Protein AF-A0A2N1UN14-F1 (afdb_monomer)

Organism: NCBI:txid2013812

InterPro domains:
  IPR007267 GtrA/DPMS, transmembrane domain [PF04138] (7-131)
  IPR051401 Bacterial Cell Wall Glycosylation GtrA [PTHR38459] (2-133)

Mean predicted aligned error: 9.34 Å

Sequence (133 aa):
MIKQFLKFSIVGIINTGLDLVFFNFLILATGIYKGGWLGVLNFIAFSLATVNSYFLNKFWVFKKKELSSFSNFFLISLISCVINTSIVYSVATFVSPFFGVSQLLWINIAKLLAIFISLFCNFFGYKFWVFKK

Radius of gyration: 16.18 Å; Cα contacts (8 Å, |Δi|>4): 88; chains: 1; bounding box: 44×23×44 Å

Structure (mmCIF, N/CA/C/O backbone):
data_AF-A0A2N1UN14-F1
#
_entry.id   AF-A0A2N1UN14-F1
#
loop_
_atom_site.group_PDB
_atom_site.id
_atom_site.type_symbol
_atom_site.label_atom_id
_atom_site.label_alt_id
_atom_site.label_comp_id
_atom_site.label_asym_id
_atom_site.label_entity_id
_atom_site.label_seq_id
_atom_site.pdbx_PDB_ins_code
_atom_site.Cartn_x
_atom_site.Cartn_y
_atom_site.Cartn_z
_atom_site.occupancy
_atom_site.B_iso_or_equiv
_atom_site.auth_seq_id
_atom_site.auth_comp_id
_atom_site.auth_asym_id
_atom_site.auth_atom_id
_atom_site.pdbx_PDB_model_num
ATOM 1 N N . MET A 1 1 ? -15.523 5.939 22.368 1.00 55.00 1 MET A N 1
ATOM 2 C CA . MET A 1 1 ? -15.656 6.343 20.951 1.00 55.00 1 MET A CA 1
ATOM 3 C C . MET A 1 1 ? -14.381 6.974 20.392 1.00 55.00 1 MET A C 1
ATOM 5 O O . MET A 1 1 ? -13.699 6.279 19.654 1.00 55.00 1 MET A O 1
ATOM 9 N N . ILE A 1 2 ? -13.963 8.187 20.786 1.00 59.41 2 ILE A N 1
ATOM 10 C CA . ILE A 1 2 ? -12.790 8.871 20.176 1.00 59.41 2 ILE A CA 1
ATOM 11 C C . ILE A 1 2 ? -11.473 8.078 20.327 1.00 59.41 2 ILE A C 1
ATOM 13 O O . ILE A 1 2 ? -10.753 7.885 19.354 1.00 59.41 2 ILE A O 1
ATOM 17 N N . LYS A 1 3 ? -11.186 7.518 21.514 1.00 64.75 3 LYS A N 1
ATOM 18 C CA . LYS A 1 3 ? -9.975 6.694 21.738 1.00 64.75 3 LYS A CA 1
ATOM 19 C C . LYS A 1 3 ? -9.940 5.404 20.902 1.00 64.75 3 LYS A C 1
ATOM 21 O O . LYS A 1 3 ? -8.862 4.940 20.553 1.00 64.75 3 LYS A O 1
ATOM 26 N N . GLN A 1 4 ? -11.098 4.814 20.599 1.00 57.25 4 GLN A N 1
ATOM 27 C CA . GLN A 1 4 ? -11.186 3.620 19.749 1.00 57.25 4 GLN A CA 1
ATOM 28 C C . GLN A 1 4 ? -11.048 3.991 18.277 1.00 57.25 4 GLN A C 1
ATOM 30 O O . GLN A 1 4 ? -10.333 3.299 17.568 1.00 57.25 4 GLN A O 1
ATOM 35 N N . PHE A 1 5 ? -11.649 5.106 17.855 1.00 58.84 5 PHE A N 1
ATOM 36 C CA . PHE A 1 5 ? -11.486 5.644 16.507 1.00 58.84 5 PHE A CA 1
ATOM 37 C C . PHE A 1 5 ? -10.022 5.991 16.204 1.00 58.84 5 PHE A C 1
ATOM 39 O O . PHE A 1 5 ? -9.509 5.570 15.178 1.00 58.84 5 PHE A O 1
ATOM 46 N N . LEU A 1 6 ? -9.305 6.652 17.124 1.00 66.56 6 LEU A N 1
ATOM 47 C CA . LEU A 1 6 ? -7.872 6.921 16.944 1.00 66.56 6 LEU A CA 1
ATOM 48 C C . LEU A 1 6 ? -7.043 5.639 16.833 1.00 66.56 6 LEU A C 1
ATOM 50 O O . LEU A 1 6 ? -6.233 5.515 15.920 1.00 66.56 6 LEU A O 1
ATOM 54 N N . LYS A 1 7 ? -7.246 4.674 17.740 1.00 63.56 7 LYS A N 1
ATOM 55 C CA . LYS A 1 7 ? -6.551 3.379 17.666 1.00 63.56 7 LYS A CA 1
ATOM 56 C C . LYS A 1 7 ? -6.843 2.672 16.349 1.00 63.56 7 LYS A C 1
ATOM 58 O O . LYS A 1 7 ? -5.934 2.147 15.726 1.00 63.56 7 LYS A O 1
ATOM 63 N N . PHE A 1 8 ? -8.095 2.703 15.923 1.00 60.41 8 PHE A N 1
ATOM 64 C CA . PHE A 1 8 ? -8.545 2.123 14.676 1.00 60.41 8 PHE A CA 1
ATOM 65 C C . PHE A 1 8 ? -7.870 2.780 13.451 1.00 60.41 8 PHE A C 1
ATOM 67 O O . PHE A 1 8 ? -7.298 2.075 12.620 1.00 60.41 8 PHE A O 1
ATOM 74 N N . SER A 1 9 ? -7.813 4.115 13.391 1.00 64.88 9 SER A N 1
ATOM 75 C CA . SER A 1 9 ? -7.080 4.848 12.348 1.00 64.88 9 SER A CA 1
ATOM 76 C C . SER A 1 9 ? -5.586 4.516 12.344 1.00 64.88 9 SER A C 1
ATOM 78 O O . SER A 1 9 ? -5.006 4.326 11.279 1.00 64.88 9 SER A O 1
ATOM 80 N N . ILE A 1 10 ? -4.967 4.375 13.523 1.00 70.06 10 ILE A N 1
ATOM 81 C CA . ILE A 1 10 ? -3.561 3.963 13.651 1.00 70.06 10 ILE A CA 1
ATOM 82 C C . ILE A 1 10 ? -3.355 2.564 13.064 1.00 70.06 10 ILE A C 1
ATOM 84 O O . ILE A 1 10 ? -2.408 2.358 12.309 1.00 70.06 10 ILE A O 1
ATOM 88 N N . VAL A 1 11 ? -4.248 1.609 13.343 1.00 67.25 11 VAL A N 1
ATOM 89 C CA . VAL A 1 11 ? -4.139 0.270 12.747 1.00 67.25 11 VAL A CA 1
ATOM 90 C C . VAL A 1 11 ? -4.353 0.303 11.234 1.00 67.25 11 VAL A C 1
ATOM 92 O O . VAL A 1 11 ? -3.653 -0.408 10.521 1.00 67.25 11 VAL A O 1
ATOM 95 N N . GLY A 1 12 ? -5.238 1.161 10.722 1.00 68.38 12 GLY A N 1
ATOM 96 C CA . GLY A 1 12 ? -5.392 1.378 9.279 1.00 68.38 12 GLY A CA 1
ATOM 97 C C . GLY A 1 12 ? -4.114 1.901 8.610 1.00 68.38 12 GLY A C 1
ATOM 98 O O . GLY A 1 12 ? -3.715 1.398 7.557 1.00 68.38 12 GLY A O 1
ATOM 99 N N . ILE A 1 13 ? -3.427 2.853 9.249 1.00 74.38 13 ILE A N 1
ATOM 100 C CA . ILE A 1 13 ? -2.137 3.378 8.773 1.00 74.38 13 ILE A CA 1
ATOM 101 C C . ILE A 1 13 ? -1.068 2.279 8.802 1.00 74.38 13 ILE A C 1
ATOM 103 O O . ILE A 1 13 ? -0.374 2.081 7.807 1.00 74.38 13 ILE A O 1
ATOM 107 N N . ILE A 1 14 ? -0.976 1.516 9.897 1.00 76.75 14 ILE A N 1
ATOM 108 C CA . ILE A 1 14 ? -0.034 0.391 10.021 1.00 76.75 14 ILE A CA 1
ATOM 109 C C . ILE A 1 14 ? -0.314 -0.673 8.954 1.00 76.75 14 ILE A C 1
ATOM 111 O O . ILE A 1 14 ? 0.616 -1.158 8.318 1.00 76.75 14 ILE A O 1
ATOM 115 N N . ASN A 1 15 ? -1.583 -1.013 8.721 1.00 80.81 15 ASN A N 1
ATOM 116 C CA . ASN A 1 15 ? -1.987 -1.976 7.700 1.00 80.81 15 ASN A CA 1
ATOM 117 C C . ASN A 1 15 ? -1.570 -1.521 6.299 1.00 80.81 15 ASN A C 1
ATOM 119 O O . ASN A 1 15 ? -1.014 -2.303 5.538 1.00 80.81 15 ASN A O 1
ATOM 123 N N . THR A 1 16 ? -1.792 -0.245 5.982 1.00 77.50 16 THR A N 1
ATOM 124 C CA . THR A 1 16 ? -1.399 0.339 4.692 1.00 77.50 16 THR A CA 1
ATOM 125 C C . THR A 1 16 ? 0.122 0.348 4.532 1.00 77.50 16 THR A C 1
ATOM 127 O O . THR A 1 16 ? 0.637 -0.008 3.476 1.00 77.50 16 THR A O 1
ATOM 130 N N . GLY A 1 17 ? 0.855 0.697 5.593 1.00 81.56 17 GLY A N 1
ATOM 131 C CA . GLY A 1 17 ? 2.316 0.638 5.602 1.00 81.56 17 GLY A CA 1
ATOM 132 C C . GLY A 1 17 ? 2.840 -0.781 5.376 1.00 81.56 17 GLY A C 1
ATOM 133 O O . GLY A 1 17 ? 3.713 -0.985 4.539 1.00 81.56 17 GLY A O 1
ATOM 134 N N . LEU A 1 18 ? 2.270 -1.774 6.063 1.00 83.88 18 LEU A N 1
ATOM 135 C CA . LEU A 1 18 ? 2.642 -3.179 5.889 1.00 83.88 18 LEU A CA 1
ATOM 136 C C . LEU A 1 18 ? 2.307 -3.707 4.497 1.00 83.88 18 LEU A C 1
ATOM 138 O O . LEU A 1 18 ? 3.113 -4.434 3.930 1.00 83.88 18 LEU A O 1
ATOM 142 N N . ASP A 1 19 ? 1.169 -3.321 3.925 1.00 83.88 19 ASP A N 1
ATOM 143 C CA . ASP A 1 19 ? 0.822 -3.679 2.549 1.00 83.88 19 ASP A CA 1
ATOM 144 C C . ASP A 1 19 ? 1.838 -3.109 1.544 1.00 83.88 19 ASP A C 1
ATOM 146 O O . ASP A 1 19 ? 2.287 -3.812 0.638 1.00 83.88 19 ASP A O 1
ATOM 150 N N . LEU A 1 20 ? 2.277 -1.859 1.724 1.00 83.88 20 LEU A N 1
ATOM 151 C CA . LEU A 1 20 ? 3.341 -1.277 0.900 1.00 83.88 20 LEU A CA 1
ATOM 152 C C . LEU A 1 20 ? 4.671 -2.016 1.074 1.00 83.88 20 LEU A C 1
ATOM 154 O O . LEU A 1 20 ? 5.350 -2.268 0.078 1.00 83.88 20 LEU A O 1
ATOM 158 N N . VAL A 1 21 ? 5.027 -2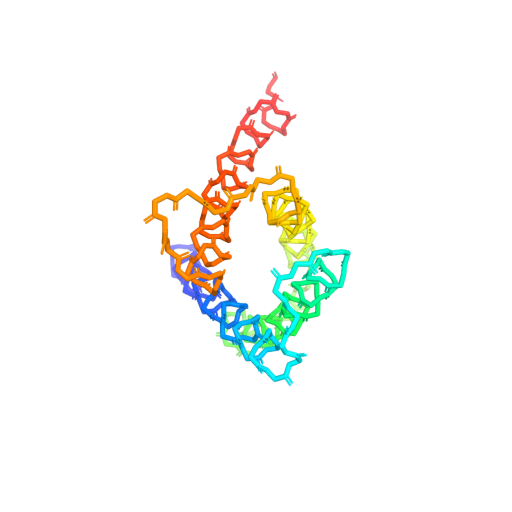.385 2.307 1.00 88.12 21 VAL A N 1
ATOM 159 C CA . VAL A 1 21 ? 6.258 -3.132 2.607 1.00 88.12 21 VAL A CA 1
ATOM 160 C C . VAL A 1 21 ? 6.217 -4.523 1.982 1.00 88.12 21 VAL A C 1
ATOM 162 O O . VAL A 1 21 ? 7.133 -4.873 1.243 1.00 88.12 21 VAL A O 1
ATOM 165 N N . PHE A 1 22 ? 5.155 -5.299 2.212 1.00 88.56 22 PHE A N 1
ATOM 166 C CA . PHE A 1 22 ? 5.021 -6.641 1.644 1.00 88.56 22 PHE A CA 1
ATOM 167 C C . PHE A 1 22 ? 4.969 -6.609 0.124 1.00 88.56 22 PHE A C 1
ATOM 169 O O . PHE A 1 22 ? 5.597 -7.442 -0.522 1.00 88.56 22 PHE A O 1
ATOM 176 N N . PHE A 1 23 ? 4.276 -5.632 -0.459 1.00 84.44 23 PHE A N 1
ATOM 177 C CA . PHE A 1 23 ? 4.206 -5.504 -1.905 1.00 84.44 23 PHE A CA 1
ATOM 178 C C . PHE A 1 23 ? 5.563 -5.159 -2.513 1.00 84.44 23 PHE A C 1
ATOM 180 O O . PHE A 1 23 ? 5.984 -5.838 -3.444 1.00 84.44 23 PHE A O 1
ATOM 187 N N . ASN A 1 24 ? 6.280 -4.174 -1.961 1.00 85.62 24 ASN A N 1
ATOM 188 C CA . ASN A 1 24 ? 7.626 -3.841 -2.431 1.00 85.62 24 ASN A CA 1
ATOM 189 C C . ASN A 1 24 ? 8.598 -5.010 -2.239 1.00 85.62 24 ASN A C 1
ATOM 191 O O . ASN A 1 24 ? 9.379 -5.310 -3.136 1.00 85.62 24 ASN A O 1
ATOM 195 N N . PHE A 1 25 ? 8.516 -5.716 -1.111 1.00 89.38 25 PHE A N 1
ATOM 196 C CA . PHE A 1 25 ? 9.321 -6.909 -0.869 1.00 89.38 25 PHE A CA 1
ATOM 197 C C . PHE A 1 25 ? 9.043 -8.002 -1.910 1.00 89.38 25 PHE A C 1
ATOM 199 O O . PHE A 1 25 ? 9.977 -8.549 -2.487 1.00 89.38 25 PHE A O 1
ATOM 206 N N . LEU A 1 26 ? 7.769 -8.279 -2.208 1.00 86.25 26 LEU A N 1
ATOM 207 C CA . LEU A 1 26 ? 7.366 -9.294 -3.182 1.00 86.25 26 LEU A CA 1
ATOM 208 C C . LEU A 1 26 ? 7.785 -8.942 -4.614 1.00 86.25 26 LEU A C 1
ATOM 210 O O . LEU A 1 26 ? 8.306 -9.810 -5.312 1.00 86.25 26 LEU A O 1
ATOM 214 N N . ILE A 1 27 ? 7.603 -7.696 -5.065 1.00 87.25 27 ILE A N 1
ATOM 215 C CA . ILE A 1 27 ? 8.025 -7.296 -6.421 1.00 87.25 27 ILE A CA 1
ATOM 216 C C . ILE A 1 27 ? 9.553 -7.291 -6.560 1.00 87.25 27 ILE A C 1
ATOM 218 O O . ILE A 1 27 ? 10.061 -7.680 -7.607 1.00 87.25 27 ILE A O 1
ATOM 222 N N . LEU A 1 28 ? 10.290 -6.918 -5.505 1.00 86.56 28 LEU A N 1
ATOM 223 C CA . LEU A 1 28 ? 11.754 -6.960 -5.496 1.00 86.56 28 LEU A CA 1
ATOM 224 C C . LEU A 1 28 ? 12.276 -8.400 -5.490 1.00 86.56 28 LEU A C 1
ATOM 226 O O . LEU A 1 28 ? 13.205 -8.710 -6.229 1.00 86.56 28 LEU A O 1
ATOM 230 N N . ALA A 1 29 ? 11.663 -9.282 -4.696 1.00 88.31 29 ALA A N 1
ATOM 231 C CA . ALA A 1 29 ? 12.057 -10.686 -4.599 1.00 88.31 29 ALA A CA 1
ATOM 232 C C . ALA A 1 29 ? 11.744 -11.481 -5.876 1.00 88.31 29 ALA A C 1
ATOM 234 O O . ALA A 1 29 ? 12.495 -12.379 -6.244 1.00 88.31 29 ALA A O 1
ATOM 235 N N . THR A 1 30 ? 10.637 -11.166 -6.550 1.00 85.31 30 THR A N 1
ATOM 236 C CA . THR A 1 30 ? 10.201 -11.886 -7.759 1.00 85.31 30 THR A CA 1
ATOM 237 C C . THR A 1 30 ? 10.683 -11.245 -9.059 1.00 85.31 30 THR A C 1
ATOM 239 O O . THR A 1 30 ? 10.673 -11.900 -10.097 1.00 85.31 30 THR A O 1
ATOM 242 N N . GLY A 1 31 ? 11.070 -9.965 -9.037 1.00 83.62 31 GLY A N 1
ATOM 243 C CA . GLY A 1 31 ? 11.396 -9.196 -10.241 1.00 83.62 31 GLY A CA 1
ATOM 244 C C . GLY A 1 31 ? 10.194 -8.946 -11.162 1.00 83.62 31 GLY A C 1
ATOM 245 O O . GLY A 1 31 ? 10.369 -8.551 -12.316 1.00 83.62 31 GLY A O 1
ATOM 246 N N . ILE A 1 32 ? 8.967 -9.188 -10.687 1.00 82.00 32 ILE A N 1
ATOM 247 C CA . ILE A 1 32 ? 7.745 -9.036 -11.480 1.00 82.00 32 ILE A CA 1
ATOM 248 C C . ILE A 1 32 ? 7.233 -7.608 -11.331 1.00 82.00 32 ILE A C 1
ATOM 250 O O . ILE A 1 32 ? 6.680 -7.221 -10.304 1.00 82.00 32 ILE A O 1
ATOM 254 N N . TYR A 1 33 ? 7.378 -6.839 -12.406 1.00 74.75 33 TYR A N 1
ATOM 255 C CA . TYR A 1 33 ? 7.003 -5.426 -12.439 1.00 74.75 33 TYR A CA 1
ATOM 256 C C . TYR A 1 33 ? 5.794 -5.122 -13.341 1.00 74.75 33 TYR A C 1
ATOM 258 O O . TYR A 1 33 ? 5.328 -3.988 -13.360 1.00 74.75 33 TYR A O 1
ATOM 266 N N . LYS A 1 34 ? 5.292 -6.090 -14.119 1.00 68.19 34 LYS A N 1
ATOM 267 C CA . LYS A 1 34 ? 4.190 -5.904 -15.084 1.00 68.19 34 LYS A CA 1
ATOM 268 C C . LYS A 1 34 ? 3.349 -7.176 -15.241 1.00 68.19 34 LYS A C 1
ATOM 270 O O . LYS A 1 34 ? 3.836 -8.279 -15.003 1.00 68.19 34 LYS A O 1
ATOM 275 N N . GLY A 1 35 ? 2.108 -7.008 -15.701 1.00 73.44 35 GLY A N 1
ATOM 276 C CA . GLY A 1 35 ? 1.204 -8.095 -16.091 1.00 73.44 35 GLY A CA 1
ATOM 277 C C . GLY A 1 35 ? 0.334 -8.657 -14.961 1.00 73.44 35 GLY A C 1
ATOM 278 O O . GLY A 1 35 ? 0.343 -8.163 -13.835 1.00 73.44 35 GLY A O 1
ATOM 279 N N . GLY A 1 36 ? -0.421 -9.720 -15.275 1.00 73.75 36 GLY A N 1
ATOM 280 C CA . GLY A 1 36 ? -1.364 -10.397 -14.363 1.00 73.75 36 GLY A CA 1
ATOM 281 C C . GLY A 1 36 ? -0.771 -10.765 -13.004 1.00 73.75 36 GLY A C 1
ATOM 282 O O . GLY A 1 36 ? -1.404 -10.576 -11.967 1.00 73.75 36 GLY A O 1
ATOM 283 N N . TRP A 1 37 ? 0.485 -11.209 -13.005 1.00 78.56 37 TRP A N 1
ATOM 284 C CA . TRP A 1 37 ? 1.193 -11.616 -11.797 1.00 78.56 37 TRP A CA 1
ATOM 285 C C . TRP A 1 37 ? 1.409 -10.479 -10.796 1.00 78.56 37 TRP A C 1
ATOM 287 O O . TRP A 1 37 ? 1.387 -10.733 -9.596 1.00 78.56 37 TRP A O 1
ATOM 297 N N . LEU A 1 38 ? 1.522 -9.224 -11.241 1.00 79.75 38 LEU A N 1
ATOM 298 C CA . LEU A 1 38 ? 1.626 -8.082 -10.328 1.00 79.75 38 LEU A CA 1
ATOM 299 C C . LEU A 1 38 ? 0.348 -7.912 -9.490 1.00 79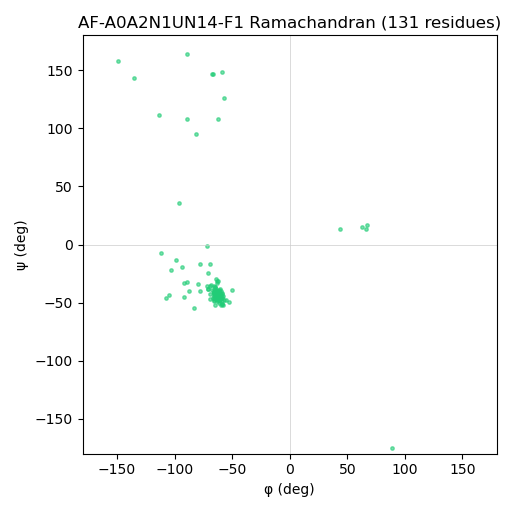.75 38 LEU A C 1
ATOM 301 O O . LEU A 1 38 ? 0.419 -7.616 -8.298 1.00 79.75 38 LEU A O 1
ATOM 305 N N . GLY A 1 39 ? -0.817 -8.152 -10.101 1.00 75.75 39 GLY A N 1
ATOM 306 C CA . GLY A 1 39 ? -2.098 -8.162 -9.395 1.00 75.75 39 GLY A CA 1
ATOM 307 C C . GLY A 1 39 ? -2.145 -9.249 -8.320 1.00 75.75 39 GLY A C 1
ATOM 308 O O . GLY A 1 39 ? -2.574 -8.985 -7.198 1.00 75.75 39 GLY A O 1
ATOM 309 N N . VAL A 1 40 ? -1.619 -10.440 -8.627 1.00 80.69 40 VAL A N 1
ATOM 310 C CA . VAL A 1 40 ? -1.507 -11.554 -7.669 1.00 80.69 40 VAL A CA 1
ATOM 311 C C . VAL A 1 40 ? -0.576 -11.194 -6.508 1.00 80.69 40 VAL A C 1
ATOM 313 O O . VAL A 1 40 ? -0.934 -11.406 -5.351 1.00 80.69 40 VAL A O 1
ATOM 316 N N . LEU A 1 41 ? 0.584 -10.588 -6.781 1.00 83.25 41 LEU A N 1
ATOM 317 C CA . LEU A 1 41 ? 1.506 -10.142 -5.729 1.00 83.25 41 LEU A CA 1
ATOM 318 C C . LEU A 1 41 ? 0.886 -9.062 -4.839 1.00 83.25 41 LEU A C 1
ATOM 320 O O . LEU A 1 41 ? 1.052 -9.111 -3.621 1.00 83.25 41 LEU A O 1
ATOM 324 N N . ASN A 1 42 ? 0.134 -8.121 -5.419 1.00 81.75 42 ASN A N 1
ATOM 325 C CA . ASN A 1 42 ? -0.597 -7.120 -4.641 1.00 81.75 42 ASN A CA 1
ATOM 326 C C . ASN A 1 42 ? -1.668 -7.765 -3.755 1.00 81.75 42 ASN A C 1
ATOM 328 O O . ASN A 1 42 ? -1.804 -7.402 -2.591 1.00 81.75 42 ASN A O 1
ATOM 332 N N . PHE A 1 43 ? -2.388 -8.758 -4.279 1.00 79.19 43 PHE A N 1
ATOM 333 C CA . PHE A 1 43 ? -3.388 -9.499 -3.518 1.00 79.19 43 PHE A CA 1
ATOM 334 C C . PHE A 1 43 ? -2.774 -10.264 -2.333 1.00 79.19 43 PHE A C 1
ATOM 336 O O . PHE A 1 43 ? -3.318 -10.234 -1.226 1.00 79.19 43 PHE A O 1
ATOM 343 N N . ILE A 1 44 ? -1.616 -10.903 -2.534 1.00 84.19 44 ILE A N 1
ATOM 344 C CA . ILE A 1 44 ? -0.880 -11.600 -1.468 1.00 84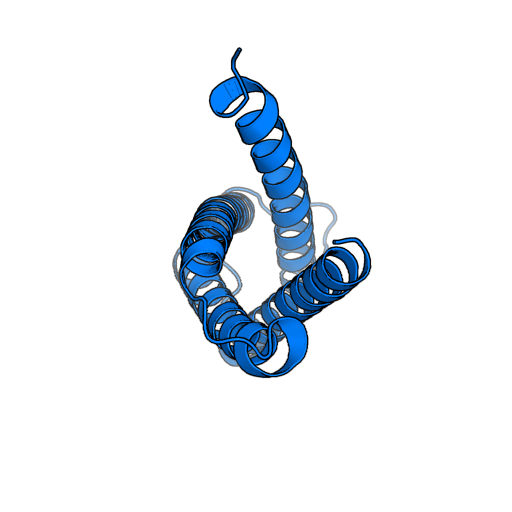.19 44 ILE A CA 1
ATOM 345 C C . ILE A 1 44 ? -0.375 -10.603 -0.418 1.00 84.19 44 ILE A C 1
ATOM 347 O O . ILE A 1 44 ? -0.601 -10.816 0.775 1.00 84.19 44 ILE A O 1
ATOM 351 N N . ALA A 1 45 ? 0.258 -9.504 -0.845 1.00 84.88 45 ALA A N 1
ATOM 352 C CA . ALA A 1 45 ? 0.747 -8.452 0.048 1.00 84.88 45 ALA A CA 1
ATOM 353 C C . ALA A 1 45 ? -0.372 -7.900 0.938 1.00 84.88 45 ALA A C 1
ATOM 355 O O . ALA A 1 45 ? -0.238 -7.846 2.165 1.00 84.88 45 ALA A O 1
ATOM 356 N N . PHE A 1 46 ? -1.508 -7.582 0.322 1.00 78.50 46 PHE A N 1
ATOM 357 C CA . PHE A 1 46 ? -2.656 -7.051 1.030 1.00 78.50 46 PHE A CA 1
ATOM 358 C C . PHE A 1 46 ? -3.251 -8.071 2.003 1.00 78.50 46 PHE A C 1
ATOM 360 O O . PHE A 1 46 ? -3.628 -7.720 3.124 1.00 78.50 46 PHE A O 1
ATOM 367 N N . SER A 1 47 ? -3.339 -9.339 1.594 1.00 77.69 47 SER A N 1
ATOM 368 C CA . SER A 1 47 ? -3.848 -10.418 2.445 1.00 77.69 47 SER A CA 1
ATOM 369 C C . SER A 1 47 ? -2.979 -10.594 3.691 1.00 77.69 47 SER A C 1
ATOM 371 O O . SER A 1 47 ? -3.508 -10.643 4.801 1.00 77.69 47 SER A O 1
ATOM 373 N N . LEU A 1 48 ? -1.651 -10.593 3.534 1.00 82.44 48 LEU A N 1
ATOM 374 C CA . LEU A 1 48 ? -0.704 -10.653 4.652 1.00 82.44 48 LEU A CA 1
ATOM 375 C C . LEU A 1 48 ? -0.845 -9.448 5.588 1.00 82.44 48 LEU A C 1
ATOM 377 O O . LEU A 1 48 ? -0.930 -9.621 6.807 1.00 82.44 48 LEU A O 1
ATOM 381 N N . ALA A 1 49 ? -0.932 -8.236 5.031 1.00 80.62 49 ALA A N 1
ATOM 382 C CA . ALA A 1 49 ? -1.151 -7.025 5.816 1.00 80.62 49 ALA A CA 1
ATOM 383 C C . ALA A 1 49 ? -2.460 -7.107 6.616 1.00 80.62 49 ALA A C 1
ATOM 385 O O . ALA A 1 4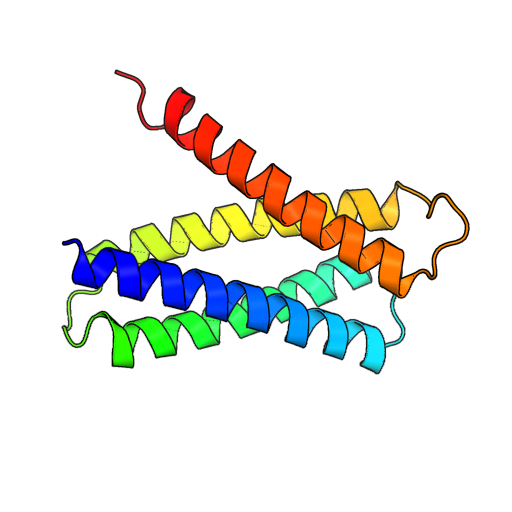9 ? -2.470 -6.872 7.826 1.00 80.62 49 ALA A O 1
ATOM 386 N N . THR A 1 50 ? -3.537 -7.547 5.966 1.00 71.25 50 THR A N 1
ATOM 387 C CA . THR A 1 50 ? -4.873 -7.657 6.561 1.00 71.25 50 THR A CA 1
ATOM 388 C C . THR A 1 50 ? -4.928 -8.699 7.672 1.00 71.25 50 THR A C 1
ATOM 390 O O . THR A 1 50 ? -5.514 -8.439 8.725 1.00 71.25 50 THR A O 1
ATOM 393 N N . VAL A 1 51 ? -4.286 -9.857 7.487 1.00 78.31 51 VAL A N 1
ATOM 394 C CA . VAL A 1 51 ? -4.149 -10.873 8.543 1.00 78.31 51 VAL A CA 1
ATOM 395 C C . VAL A 1 51 ? -3.392 -10.293 9.738 1.00 78.31 51 VAL A C 1
ATOM 397 O O . VAL A 1 51 ? -3.824 -10.456 10.880 1.00 78.31 51 VAL A O 1
ATOM 400 N N . ASN A 1 52 ? -2.315 -9.542 9.502 1.00 81.00 52 ASN A N 1
ATOM 401 C CA . ASN A 1 52 ? -1.595 -8.882 10.587 1.00 81.00 52 ASN A CA 1
ATOM 402 C C . ASN A 1 52 ? -2.466 -7.831 11.303 1.00 81.00 52 ASN A C 1
ATOM 404 O O . ASN A 1 52 ? -2.515 -7.782 12.533 1.00 81.00 52 ASN A O 1
ATOM 408 N N . SER A 1 53 ? -3.221 -7.034 10.547 1.00 75.50 53 SER A N 1
ATOM 409 C CA . SER A 1 53 ? -4.166 -6.048 11.079 1.00 75.50 53 SER A CA 1
ATOM 410 C C . SER A 1 53 ? -5.300 -6.691 11.882 1.00 75.50 53 SER A C 1
ATOM 412 O O . SER A 1 53 ? -5.722 -6.129 12.895 1.00 75.50 53 SER A O 1
ATOM 414 N N . TYR A 1 54 ? -5.753 -7.894 11.515 1.00 71.06 54 TYR A N 1
ATOM 415 C CA . TYR A 1 54 ? -6.696 -8.676 12.319 1.00 71.06 54 TYR A CA 1
ATOM 416 C C . TYR A 1 54 ? -6.128 -8.972 13.708 1.00 71.06 54 TYR A C 1
ATOM 418 O O . TYR A 1 54 ? -6.774 -8.673 14.716 1.00 71.06 54 TYR A O 1
ATOM 426 N N . PHE A 1 55 ? -4.905 -9.504 13.781 1.00 72.94 55 PHE A N 1
ATOM 427 C CA . PHE A 1 55 ? -4.264 -9.799 15.062 1.00 72.94 55 PHE A CA 1
ATOM 428 C C . PHE A 1 55 ? -4.028 -8.529 15.884 1.00 72.94 55 PHE A C 1
ATOM 430 O O . PHE A 1 55 ? -4.333 -8.506 17.080 1.00 72.94 55 PHE A O 1
ATOM 437 N N . LEU A 1 56 ? -3.581 -7.448 15.244 1.00 73.38 56 LEU A N 1
ATOM 438 C CA . LEU A 1 56 ? -3.342 -6.169 15.910 1.00 73.38 56 LEU A CA 1
ATOM 439 C C . LEU A 1 56 ? -4.642 -5.579 16.482 1.00 73.38 56 LEU A C 1
ATOM 441 O O . LEU A 1 56 ? -4.697 -5.181 17.646 1.00 73.38 56 LEU A O 1
ATOM 445 N N . ASN A 1 57 ? -5.727 -5.588 15.708 1.00 67.50 57 ASN A N 1
ATOM 446 C CA . ASN A 1 57 ? -7.030 -5.118 16.175 1.00 67.50 57 ASN A CA 1
ATOM 447 C C . ASN A 1 57 ? -7.595 -5.999 17.300 1.00 67.50 57 ASN A C 1
ATOM 449 O O . ASN A 1 57 ? -8.106 -5.472 18.295 1.00 67.50 57 ASN A O 1
ATOM 453 N N . LYS A 1 58 ? -7.463 -7.325 17.177 1.00 66.69 58 LYS A N 1
ATOM 454 C CA . LYS A 1 58 ? -7.943 -8.294 18.170 1.00 66.69 58 LYS A CA 1
ATOM 455 C C . LYS A 1 58 ? -7.229 -8.144 19.513 1.00 66.69 58 LYS A C 1
ATOM 457 O O . LYS A 1 58 ? -7.892 -8.076 20.548 1.00 66.69 58 LYS A O 1
ATOM 462 N N . PHE A 1 59 ? -5.898 -8.068 19.507 1.00 67.62 59 PHE A N 1
ATOM 463 C CA . PHE A 1 59 ? -5.099 -8.077 20.736 1.00 67.62 59 PHE A CA 1
ATOM 464 C C . PHE A 1 59 ? -4.862 -6.684 21.337 1.00 67.62 59 PHE A C 1
ATOM 466 O O . PHE A 1 59 ? -4.798 -6.553 22.561 1.00 67.62 59 PHE A O 1
ATOM 473 N N . TRP A 1 60 ? -4.767 -5.631 20.518 1.00 69.38 60 TRP A N 1
ATOM 474 C CA . TRP A 1 60 ? -4.380 -4.297 20.995 1.00 69.38 60 TRP A CA 1
ATOM 475 C C . TRP A 1 60 ? -5.540 -3.302 21.083 1.00 69.38 60 TRP A C 1
ATOM 477 O O . TRP A 1 60 ? -5.657 -2.561 22.069 1.00 69.38 60 TRP A O 1
ATOM 487 N N . VAL A 1 61 ? -6.408 -3.273 20.068 1.00 62.47 61 VAL A N 1
ATOM 488 C CA . VAL A 1 61 ? -7.439 -2.231 19.952 1.00 62.47 61 VAL A CA 1
ATOM 489 C C . VAL A 1 61 ? -8.659 -2.562 20.791 1.00 62.47 61 VAL A C 1
ATOM 491 O O . VAL A 1 61 ? -9.066 -1.744 21.623 1.00 62.47 61 VAL A O 1
ATOM 494 N N . PHE A 1 62 ? -9.236 -3.746 20.591 1.00 58.78 62 PHE A N 1
ATOM 495 C CA . PHE A 1 62 ? -10.553 -4.033 21.147 1.00 58.78 62 PHE A CA 1
ATOM 496 C C . PHE A 1 62 ? -10.507 -4.682 22.526 1.00 58.78 62 PHE A C 1
ATOM 498 O O . PHE A 1 62 ? -11.387 -4.368 23.324 1.00 58.78 62 PHE A O 1
ATOM 505 N N . LYS A 1 63 ? -9.502 -5.517 22.850 1.00 61.88 63 LYS A N 1
ATOM 506 C CA . LYS A 1 63 ? -9.357 -6.229 24.148 1.00 61.88 63 LYS A CA 1
ATOM 507 C C . LYS A 1 63 ? -10.663 -6.858 24.707 1.00 61.88 63 LYS A C 1
ATOM 509 O O . LYS A 1 63 ? -10.712 -7.242 25.871 1.00 61.88 63 LYS A O 1
ATOM 514 N N . LYS A 1 64 ? -11.727 -6.968 23.903 1.00 54.19 64 LYS A N 1
ATOM 515 C CA . LYS A 1 64 ? -13.082 -7.419 24.245 1.00 54.19 64 LYS A CA 1
ATOM 516 C C . LYS A 1 64 ? -13.561 -8.381 23.158 1.00 54.19 64 LYS A C 1
ATOM 518 O O . LYS A 1 64 ? -13.257 -8.192 21.985 1.00 54.19 64 LYS A O 1
ATOM 523 N N . LYS A 1 65 ? -14.308 -9.407 23.579 1.00 51.75 65 LYS A N 1
ATOM 524 C CA . LYS A 1 65 ? -14.730 -10.586 22.797 1.00 51.75 65 LYS A CA 1
ATOM 525 C C . LYS A 1 65 ? -15.799 -10.337 21.717 1.00 51.75 65 LYS A C 1
ATOM 527 O O . LYS A 1 65 ? -16.173 -11.286 21.036 1.00 51.75 65 LYS A O 1
ATOM 532 N N . GLU A 1 66 ? -16.310 -9.120 21.539 1.00 53.28 66 GLU A N 1
ATOM 533 C CA . GLU A 1 66 ? -17.427 -8.893 20.612 1.00 53.28 66 GLU A CA 1
ATOM 534 C C . GLU A 1 66 ? -16.959 -8.770 19.154 1.00 53.28 66 GLU A C 1
ATOM 536 O O . GLU A 1 66 ? -16.564 -7.709 18.677 1.00 53.28 66 GLU A O 1
ATOM 541 N N . LEU A 1 67 ? -17.017 -9.901 18.446 1.00 52.72 67 LEU A N 1
ATOM 542 C CA . LEU A 1 67 ? -16.683 -10.075 17.025 1.00 52.72 67 LEU A CA 1
ATOM 543 C C . LEU A 1 67 ? -17.678 -9.407 16.051 1.00 52.72 67 LEU A C 1
ATOM 545 O O . LEU A 1 67 ? -17.346 -9.211 14.883 1.00 52.72 67 LEU A O 1
ATOM 549 N N . SER A 1 68 ? -18.876 -9.045 16.522 1.00 52.38 68 SER A N 1
ATOM 550 C CA . SER A 1 68 ? -20.013 -8.613 15.690 1.00 52.38 68 SER A CA 1
ATOM 551 C C . SER A 1 68 ? -19.730 -7.344 14.864 1.00 52.38 68 SER A C 1
ATOM 553 O O . SER A 1 68 ? -19.901 -7.345 13.646 1.00 52.38 68 SER A O 1
ATOM 555 N N . SER A 1 69 ? -19.173 -6.287 15.469 1.00 54.25 69 SER A N 1
ATOM 556 C CA . SER A 1 69 ? -18.848 -5.042 14.741 1.00 54.25 69 SER A CA 1
ATOM 557 C C . SER A 1 69 ? -17.570 -5.132 13.898 1.00 54.25 69 SER A C 1
ATOM 559 O O . SER A 1 69 ? -17.351 -4.309 13.009 1.00 54.25 69 SER A O 1
ATOM 561 N N . PHE A 1 70 ? -16.722 -6.131 14.153 1.00 54.12 70 PHE A N 1
ATOM 562 C CA . PHE A 1 70 ? -15.459 -6.324 13.442 1.00 54.12 70 PHE A CA 1
ATOM 563 C C . PHE A 1 70 ? -15.663 -6.992 12.073 1.00 54.12 70 PHE A C 1
ATOM 565 O O . PHE A 1 70 ? -14.977 -6.644 11.117 1.00 54.12 70 PHE A O 1
ATOM 572 N N . SER A 1 71 ? -16.647 -7.891 11.961 1.00 53.88 71 SER A N 1
ATOM 573 C CA . SER A 1 71 ? -17.081 -8.512 10.698 1.00 53.88 71 SER A CA 1
ATOM 574 C C . SER A 1 71 ? -17.408 -7.467 9.625 1.00 53.88 71 SER A C 1
ATOM 576 O O . SER A 1 71 ? -16.875 -7.513 8.516 1.00 53.88 71 SER A O 1
ATOM 578 N N . ASN A 1 72 ? -18.220 -6.468 9.982 1.00 58.19 72 ASN A N 1
ATOM 579 C CA . ASN A 1 72 ? -18.611 -5.404 9.057 1.00 58.19 72 ASN A CA 1
ATOM 580 C C . ASN A 1 72 ? -17.407 -4.547 8.655 1.00 58.19 72 ASN A C 1
ATOM 582 O O . ASN A 1 72 ? -17.251 -4.206 7.490 1.00 58.19 72 ASN A O 1
ATOM 586 N N . PHE A 1 73 ? -16.505 -4.261 9.594 1.00 56.12 73 PHE A N 1
ATOM 587 C CA . PHE A 1 73 ? -15.284 -3.521 9.298 1.00 56.12 73 PHE A CA 1
ATOM 588 C C . PHE A 1 73 ? -14.324 -4.288 8.362 1.00 56.12 73 PHE A C 1
ATOM 590 O O . PHE A 1 73 ? -13.739 -3.718 7.435 1.00 56.12 73 PHE A O 1
ATOM 597 N N . PHE A 1 74 ? -14.185 -5.594 8.583 1.00 61.56 74 PHE A N 1
ATOM 598 C CA . PHE A 1 74 ? -13.374 -6.476 7.754 1.00 61.56 74 PHE A CA 1
ATOM 599 C C . PHE A 1 74 ? -13.928 -6.573 6.332 1.00 61.56 74 PHE A C 1
ATOM 601 O O . PHE A 1 74 ? -13.173 -6.403 5.380 1.00 61.56 74 PHE A O 1
ATOM 608 N N . LEU A 1 75 ? -15.244 -6.748 6.181 1.00 59.59 75 LEU A N 1
ATOM 609 C CA . LEU A 1 75 ? -15.916 -6.762 4.878 1.00 59.59 75 LEU A CA 1
ATOM 610 C C . LEU A 1 75 ? -15.678 -5.464 4.101 1.00 59.59 75 LEU A C 1
ATOM 612 O O . LEU A 1 75 ? -15.332 -5.501 2.925 1.00 59.59 75 LEU A O 1
ATOM 616 N N . ILE A 1 76 ? -15.778 -4.318 4.772 1.00 63.12 76 ILE A N 1
ATOM 617 C CA . ILE A 1 76 ? -15.522 -3.003 4.172 1.00 63.12 76 ILE A CA 1
ATOM 618 C C . ILE A 1 76 ? -14.059 -2.855 3.731 1.00 63.12 76 ILE A C 1
ATOM 620 O O . ILE A 1 76 ? -13.775 -2.356 2.638 1.00 63.12 76 ILE A O 1
ATOM 624 N N . SER A 1 77 ? -13.123 -3.320 4.557 1.00 63.84 77 SER A N 1
ATOM 625 C CA . SER A 1 77 ? -11.694 -3.323 4.221 1.00 63.84 77 SER A CA 1
ATOM 626 C C . SER A 1 77 ? -11.391 -4.248 3.043 1.00 63.84 77 SER A C 1
ATOM 628 O O . SER A 1 77 ? -10.573 -3.916 2.189 1.00 63.84 77 SER A O 1
ATOM 630 N N . LEU A 1 78 ? -12.090 -5.379 2.959 1.00 65.81 78 LEU A N 1
ATOM 631 C CA . LEU A 1 78 ? -11.956 -6.354 1.883 1.00 65.81 78 LEU A CA 1
ATOM 632 C C . LEU A 1 78 ? -12.542 -5.827 0.565 1.00 65.81 78 LEU A C 1
ATOM 634 O O . LEU A 1 78 ? -11.936 -5.985 -0.486 1.00 65.81 78 LEU A O 1
ATOM 638 N N . ILE A 1 79 ? -13.661 -5.104 0.606 1.00 66.19 79 ILE A N 1
ATOM 639 C CA . ILE A 1 79 ? -14.200 -4.407 -0.573 1.00 66.19 79 ILE A CA 1
ATOM 640 C C . ILE A 1 79 ? -13.221 -3.320 -1.042 1.00 66.19 79 ILE A C 1
ATOM 642 O O . ILE A 1 79 ? -12.906 -3.224 -2.229 1.00 66.19 79 ILE A O 1
ATOM 646 N N . SER A 1 80 ? -12.670 -2.549 -0.101 1.00 66.12 80 SER A N 1
ATOM 647 C CA . SER A 1 80 ? -11.653 -1.530 -0.390 1.00 66.12 80 SER A CA 1
ATOM 648 C C . SER A 1 80 ? -10.395 -2.138 -1.018 1.00 66.12 80 SER A C 1
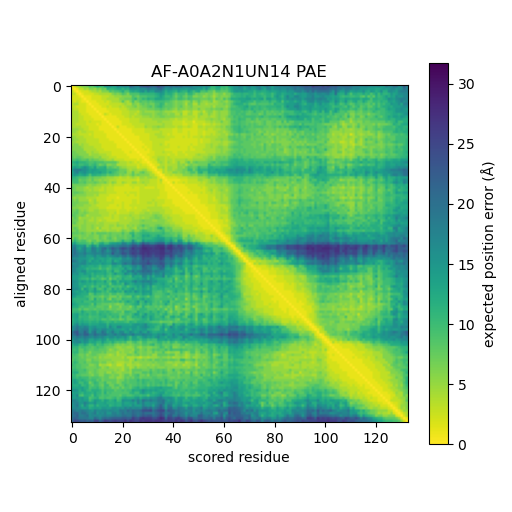ATOM 650 O O . SER A 1 80 ? -9.835 -1.560 -1.948 1.00 66.12 80 SER A O 1
ATOM 652 N N . CYS A 1 81 ? -9.991 -3.330 -0.565 1.00 67.56 81 CYS A N 1
ATOM 653 C CA . CYS A 1 81 ? -8.904 -4.109 -1.154 1.00 67.56 81 CYS A CA 1
ATOM 654 C C . CYS A 1 81 ? -9.138 -4.420 -2.623 1.00 67.56 81 CYS A C 1
ATOM 656 O O . CYS A 1 81 ? -8.254 -4.199 -3.449 1.00 67.56 81 CYS A O 1
ATOM 658 N N . VAL A 1 82 ? -10.310 -4.973 -2.938 1.00 70.38 82 VAL A N 1
ATOM 659 C CA . VAL A 1 82 ? -10.629 -5.429 -4.291 1.00 70.38 82 VAL A CA 1
ATOM 660 C C . VAL A 1 82 ? -10.607 -4.239 -5.239 1.00 70.38 82 VAL A C 1
ATOM 662 O O . VAL A 1 82 ? -10.002 -4.318 -6.309 1.00 70.38 82 VAL A O 1
ATOM 665 N N . ILE A 1 83 ? -11.169 -3.106 -4.810 1.00 71.25 83 ILE A N 1
A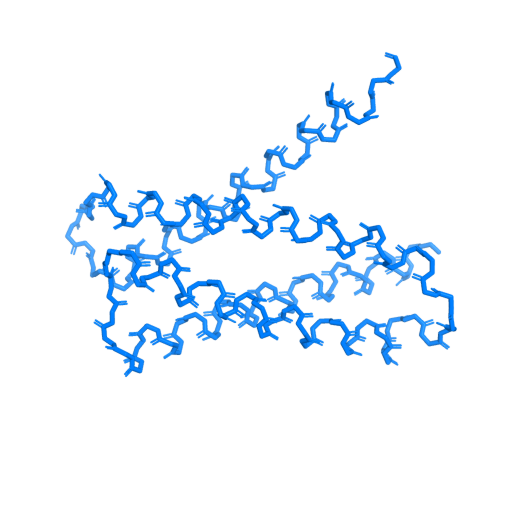TOM 666 C CA . ILE A 1 83 ? -11.120 -1.850 -5.561 1.00 71.25 83 ILE A CA 1
ATOM 667 C C . ILE A 1 83 ? -9.666 -1.396 -5.742 1.00 71.25 83 ILE A C 1
ATOM 669 O O . ILE A 1 83 ? -9.245 -1.132 -6.866 1.00 71.25 83 ILE A O 1
ATOM 673 N N . ASN A 1 84 ? -8.878 -1.348 -4.663 1.00 74.56 84 ASN A N 1
ATOM 674 C CA . ASN A 1 84 ? -7.480 -0.927 -4.727 1.00 74.56 84 ASN A CA 1
ATOM 675 C C . ASN A 1 84 ? -6.654 -1.814 -5.672 1.00 74.56 84 ASN A C 1
ATOM 677 O O . ASN A 1 84 ? -6.020 -1.305 -6.591 1.00 74.56 84 ASN A O 1
ATOM 681 N N . THR A 1 85 ? -6.730 -3.133 -5.504 1.00 70.81 85 THR A N 1
ATOM 682 C CA . THR A 1 85 ? -6.006 -4.119 -6.314 1.00 70.81 85 THR A CA 1
ATOM 683 C C . THR A 1 85 ? -6.404 -4.043 -7.783 1.00 70.81 85 THR A C 1
ATOM 685 O O . THR A 1 85 ? -5.532 -4.092 -8.648 1.00 70.81 85 THR A O 1
ATOM 688 N N . SER A 1 86 ? -7.692 -3.846 -8.076 1.00 73.25 86 SER A N 1
ATOM 689 C CA . SER A 1 86 ? -8.181 -3.683 -9.450 1.00 73.25 86 SER A CA 1
ATOM 690 C C . SER A 1 86 ? -7.617 -2.425 -10.112 1.00 73.25 86 SER A C 1
ATOM 692 O O . SER A 1 86 ? -7.224 -2.466 -11.280 1.00 73.25 86 SER A O 1
ATOM 694 N N . ILE A 1 87 ? -7.515 -1.317 -9.367 1.00 74.31 87 ILE A N 1
ATOM 695 C CA . ILE A 1 87 ? -6.925 -0.072 -9.873 1.00 74.31 87 ILE A CA 1
ATOM 696 C C . ILE A 1 87 ? -5.415 -0.238 -10.075 1.00 74.31 87 ILE A C 1
ATOM 698 O O . ILE A 1 87 ? -4.921 0.100 -11.147 1.00 74.31 87 ILE A O 1
ATOM 702 N N . VAL A 1 88 ? -4.685 -0.806 -9.105 1.00 74.06 88 VAL A N 1
ATOM 703 C CA . VAL A 1 88 ? -3.236 -1.062 -9.239 1.00 74.06 88 VAL A CA 1
ATOM 704 C C . VAL A 1 88 ? -2.952 -1.934 -10.455 1.00 74.06 88 VAL A C 1
ATOM 706 O O . VAL A 1 88 ? -2.092 -1.592 -11.263 1.00 74.06 88 VAL A O 1
ATOM 709 N N . TYR A 1 89 ? -3.702 -3.024 -10.616 1.00 74.50 89 TYR A N 1
ATOM 710 C CA . TYR A 1 89 ? -3.574 -3.915 -11.763 1.00 74.50 89 TYR A CA 1
ATOM 711 C C . TYR A 1 89 ? -3.830 -3.184 -13.086 1.00 74.50 89 TYR A C 1
ATOM 713 O O . TYR A 1 89 ? -3.029 -3.301 -14.014 1.00 74.50 89 TYR A O 1
ATOM 721 N N . SER A 1 90 ? -4.905 -2.395 -13.156 1.00 72.88 90 SER A N 1
ATOM 722 C CA . SER A 1 90 ? -5.279 -1.673 -14.373 1.00 72.88 90 SER A CA 1
ATOM 723 C C . SER A 1 90 ? -4.241 -0.613 -14.745 1.00 72.88 90 SER A C 1
ATOM 725 O O . SER A 1 90 ? -3.803 -0.555 -15.891 1.00 72.88 90 SER A O 1
ATOM 727 N N . VAL A 1 91 ? -3.786 0.186 -13.777 1.00 73.50 91 VAL A N 1
ATOM 728 C CA . VAL A 1 91 ? -2.784 1.233 -14.019 1.00 73.50 91 VAL A CA 1
ATOM 729 C C . VAL A 1 91 ? -1.437 0.615 -14.390 1.00 73.50 91 VAL A C 1
ATOM 731 O O . VAL A 1 91 ? -0.831 1.020 -15.373 1.00 73.50 91 VAL A O 1
ATOM 734 N N . ALA A 1 92 ? -0.976 -0.406 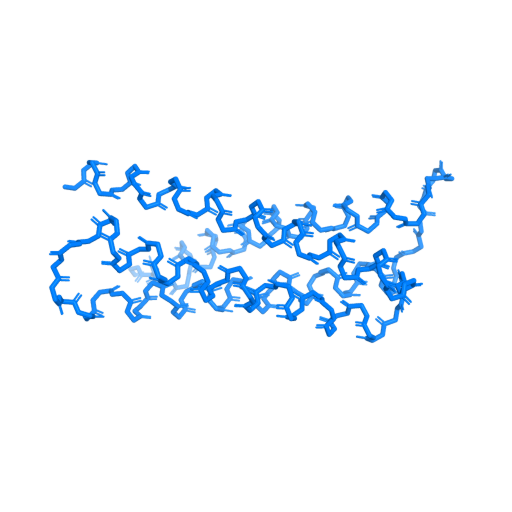-13.669 1.00 70.00 92 ALA A N 1
ATOM 735 C CA . ALA A 1 92 ? 0.324 -1.014 -13.945 1.00 70.00 92 ALA A CA 1
ATOM 736 C C . ALA A 1 92 ? 0.364 -1.833 -15.250 1.00 70.00 92 ALA A C 1
ATOM 738 O O . ALA A 1 92 ? 1.442 -2.019 -15.818 1.00 70.00 92 ALA A O 1
ATOM 739 N N . THR A 1 93 ? -0.785 -2.333 -15.720 1.00 70.62 93 THR A N 1
ATOM 740 C CA . THR A 1 93 ? -0.876 -3.144 -16.946 1.00 70.62 93 THR A CA 1
ATOM 741 C C . THR A 1 93 ? -1.157 -2.297 -18.183 1.00 70.62 93 THR A C 1
ATOM 743 O O . THR A 1 93 ? -0.513 -2.503 -19.208 1.00 70.62 93 THR A O 1
ATOM 746 N N . PHE A 1 94 ? -2.096 -1.351 -18.104 1.00 74.12 94 PHE A N 1
ATOM 747 C CA . PHE A 1 94 ? -2.558 -0.589 -19.270 1.00 74.12 94 PHE A CA 1
ATOM 748 C C . PHE A 1 94 ? -1.914 0.793 -19.400 1.00 74.12 94 PHE A C 1
ATOM 750 O O . PHE A 1 94 ? -2.027 1.409 -20.458 1.00 74.12 94 PHE A O 1
ATOM 757 N N . VAL A 1 95 ? -1.232 1.290 -18.361 1.00 74.31 95 VAL A N 1
ATO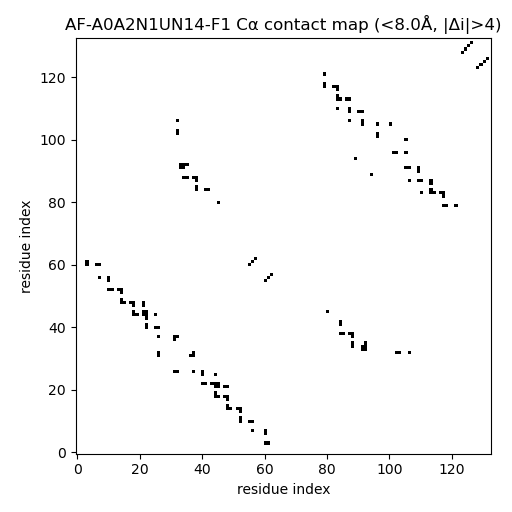M 758 C CA . VAL A 1 95 ? -0.603 2.615 -18.382 1.00 74.31 95 VAL A CA 1
ATOM 759 C C . VAL A 1 95 ? 0.915 2.477 -18.330 1.00 74.31 95 VAL A C 1
ATOM 761 O O . VAL A 1 95 ? 1.507 2.076 -17.323 1.00 74.31 95 VAL A O 1
ATOM 764 N N . SER A 1 96 ? 1.558 2.832 -19.442 1.00 72.06 96 SER A N 1
ATOM 765 C CA . SER A 1 96 ? 3.016 2.864 -19.534 1.00 72.06 96 SER A CA 1
ATOM 766 C C . SER A 1 96 ? 3.606 3.956 -18.632 1.00 72.06 96 SER A C 1
ATOM 768 O O . SER A 1 96 ? 2.992 5.012 -18.478 1.00 72.06 96 SER A O 1
ATOM 770 N N . PRO A 1 97 ? 4.808 3.741 -18.065 1.00 72.88 97 PRO A N 1
ATOM 771 C CA . PRO A 1 97 ? 5.502 4.763 -17.293 1.00 72.88 97 PRO A CA 1
ATOM 772 C C . PRO A 1 97 ? 5.719 6.035 -18.116 1.00 72.88 97 PRO A C 1
ATOM 774 O O . PRO A 1 97 ? 6.304 5.985 -19.199 1.00 72.88 97 PRO A O 1
ATOM 777 N N . PHE A 1 98 ? 5.277 7.175 -17.592 1.00 72.81 98 PHE A N 1
ATOM 778 C CA . PHE A 1 98 ? 5.580 8.490 -18.164 1.00 72.81 98 PHE A CA 1
ATOM 779 C C . PHE A 1 98 ? 6.882 9.049 -17.565 1.00 72.81 98 PHE A C 1
ATOM 781 O O . PHE A 1 98 ? 7.342 8.575 -16.534 1.00 72.81 98 PHE A O 1
ATOM 788 N N . PHE A 1 99 ? 7.491 10.064 -18.185 1.00 68.75 99 PHE A N 1
ATOM 789 C CA . PHE A 1 99 ? 8.637 10.817 -17.629 1.00 68.75 99 PHE A CA 1
ATOM 790 C C . PHE A 1 99 ? 9.949 10.045 -17.369 1.00 68.75 99 PHE A C 1
ATOM 792 O O . PHE A 1 99 ? 10.824 10.556 -16.678 1.00 68.75 99 PHE A O 1
ATOM 799 N N . GLY A 1 100 ? 10.131 8.837 -17.913 1.00 72.94 100 GLY A N 1
ATOM 800 C CA . GLY A 1 100 ? 11.387 8.088 -17.749 1.00 72.94 100 GLY A CA 1
ATOM 801 C C . GLY A 1 100 ? 11.660 7.612 -16.315 1.00 72.94 100 GLY A C 1
ATOM 802 O O . GLY A 1 100 ? 12.792 7.256 -15.992 1.00 72.94 100 GLY A O 1
ATOM 803 N N . VAL A 1 101 ? 10.642 7.593 -15.446 1.00 79.56 101 VAL A N 1
ATOM 804 C CA . VAL A 1 101 ? 10.775 7.030 -14.097 1.00 79.56 101 VAL A CA 1
ATOM 805 C C . VAL A 1 101 ? 10.981 5.518 -14.143 1.00 79.56 101 VAL A C 1
ATOM 807 O O . VAL A 1 101 ? 10.441 4.817 -15.002 1.00 79.56 101 VAL A O 1
ATOM 810 N N . SER A 1 102 ? 11.753 5.003 -13.182 1.00 81.38 102 SER A N 1
ATOM 811 C CA . SER A 1 102 ? 11.982 3.566 -13.051 1.00 81.38 102 SER A CA 1
ATOM 812 C C . SER A 1 102 ? 10.662 2.824 -12.846 1.00 81.38 102 SER A C 1
ATOM 814 O O . SER A 1 102 ? 9.719 3.331 -12.232 1.00 81.38 102 SER A O 1
ATOM 816 N N . GLN A 1 103 ? 10.588 1.591 -13.343 1.00 75.94 103 GLN A N 1
ATOM 817 C CA . GLN A 1 103 ? 9.340 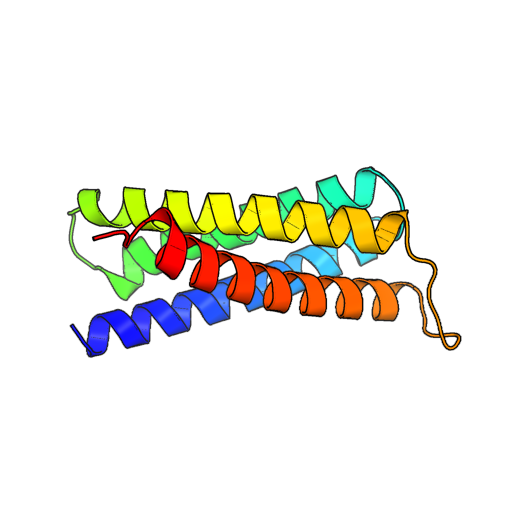0.833 -13.300 1.00 75.94 103 GLN A CA 1
ATOM 818 C C . GLN A 1 103 ? 8.863 0.564 -11.867 1.00 75.94 103 GLN A C 1
ATOM 820 O O . GLN A 1 103 ? 7.665 0.574 -11.602 1.00 75.94 103 GLN A O 1
ATOM 825 N N . LEU A 1 104 ? 9.798 0.416 -10.928 1.00 77.31 104 LEU A N 1
ATOM 826 C CA . LEU A 1 104 ? 9.501 0.289 -9.504 1.00 77.31 104 LEU A CA 1
ATOM 827 C C . LEU A 1 104 ? 8.855 1.561 -8.932 1.00 77.31 104 LEU A C 1
ATOM 829 O O . LEU A 1 104 ? 7.897 1.482 -8.161 1.00 77.31 104 LEU A O 1
ATOM 833 N N . LEU A 1 105 ? 9.346 2.737 -9.326 1.00 80.31 105 LEU A N 1
ATOM 834 C CA . LEU A 1 105 ? 8.801 4.012 -8.868 1.00 80.31 105 LEU A CA 1
ATOM 835 C C . LEU A 1 105 ? 7.419 4.274 -9.486 1.00 80.31 105 LEU A C 1
ATOM 837 O O . LEU A 1 105 ? 6.503 4.696 -8.783 1.00 80.31 105 LEU A O 1
ATOM 841 N N . TRP A 1 106 ? 7.232 3.915 -10.759 1.00 82.56 106 TRP A N 1
ATOM 842 C CA . TRP A 1 106 ? 5.935 3.980 -11.440 1.00 82.56 106 TRP A CA 1
ATOM 843 C C . TRP A 1 106 ? 4.858 3.132 -10.749 1.00 82.56 106 TRP A C 1
ATOM 845 O O . TRP A 1 106 ? 3.751 3.608 -10.504 1.00 82.56 106 TRP A O 1
ATOM 855 N N . ILE A 1 107 ? 5.194 1.899 -10.366 1.00 78.38 107 ILE A N 1
ATOM 856 C CA . ILE A 1 107 ? 4.275 0.988 -9.667 1.00 78.38 107 ILE A CA 1
ATOM 857 C C . ILE A 1 107 ? 3.878 1.537 -8.294 1.00 78.38 107 ILE A C 1
ATOM 859 O O . ILE A 1 107 ? 2.713 1.451 -7.908 1.00 78.38 107 ILE A O 1
ATOM 863 N N . ASN A 1 108 ? 4.817 2.134 -7.558 1.00 81.94 108 ASN A N 1
ATOM 864 C CA . ASN A 1 108 ? 4.508 2.747 -6.267 1.00 81.94 108 ASN A CA 1
ATOM 865 C C . ASN A 1 108 ? 3.614 3.988 -6.417 1.00 81.94 108 ASN A C 1
ATOM 867 O O . ASN A 1 108 ? 2.670 4.148 -5.644 1.00 81.94 108 ASN A O 1
ATOM 871 N N . ILE A 1 109 ? 3.841 4.820 -7.441 1.00 81.62 109 ILE A N 1
ATOM 872 C CA . ILE A 1 109 ? 2.951 5.946 -7.775 1.00 81.62 109 ILE A CA 1
ATOM 873 C C . ILE A 1 109 ? 1.548 5.437 -8.123 1.00 81.62 109 ILE A C 1
ATOM 875 O O . ILE A 1 109 ? 0.560 5.949 -7.593 1.00 81.62 109 ILE A O 1
ATOM 879 N N . ALA A 1 110 ? 1.451 4.394 -8.953 1.00 79.31 110 ALA A N 1
ATOM 880 C CA . ALA A 1 110 ? 0.185 3.754 -9.294 1.00 79.31 110 ALA A CA 1
ATOM 881 C C . ALA A 1 110 ? -0.535 3.214 -8.048 1.00 79.31 110 ALA A C 1
ATOM 883 O O . ALA A 1 110 ? -1.743 3.406 -7.902 1.00 79.31 110 ALA A O 1
ATOM 884 N N . LYS A 1 111 ? 0.203 2.600 -7.114 1.00 80.25 111 LYS A N 1
ATOM 885 C CA . LYS A 1 111 ? -0.340 2.099 -5.845 1.00 80.25 111 LYS A CA 1
ATOM 886 C C . LYS A 1 111 ? -0.848 3.219 -4.941 1.00 80.25 111 LYS A C 1
ATOM 888 O O . LYS A 1 111 ? -1.952 3.108 -4.411 1.00 80.25 111 LYS A O 1
ATOM 893 N N . LEU A 1 112 ? -0.115 4.325 -4.822 1.00 81.44 112 LEU A N 1
ATOM 894 C CA . LEU A 1 112 ? -0.565 5.495 -4.061 1.00 81.44 112 LEU A CA 1
ATOM 895 C C . LEU A 1 112 ? -1.819 6.136 -4.670 1.00 81.44 112 LEU A C 1
ATOM 897 O O . LEU A 1 112 ? -2.775 6.417 -3.945 1.00 81.44 112 LEU A O 1
ATOM 901 N N . LEU A 1 113 ? -1.859 6.299 -5.995 1.00 79.69 113 LEU A N 1
ATOM 902 C CA . LEU A 1 113 ? -3.048 6.777 -6.705 1.00 79.69 113 LEU A CA 1
ATOM 903 C C . LEU A 1 113 ? -4.243 5.843 -6.497 1.00 79.69 113 LEU A C 1
ATOM 905 O O . LEU A 1 113 ? -5.342 6.313 -6.214 1.00 79.69 113 LEU A O 1
ATOM 909 N N . ALA A 1 114 ? -4.034 4.528 -6.564 1.00 75.38 114 ALA A N 1
ATOM 910 C CA . ALA A 1 114 ? -5.079 3.543 -6.311 1.00 75.38 114 ALA A CA 1
ATOM 911 C C . ALA A 1 114 ? -5.636 3.631 -4.884 1.00 75.38 114 ALA A C 1
ATOM 913 O O . ALA A 1 114 ? -6.844 3.491 -4.686 1.00 75.38 114 ALA A O 1
ATOM 914 N N . ILE A 1 115 ? -4.781 3.872 -3.884 1.00 75.56 115 ILE A N 1
ATOM 915 C CA . ILE A 1 115 ? -5.205 4.069 -2.488 1.00 75.56 115 ILE A CA 1
ATOM 916 C C . ILE A 1 115 ? -6.064 5.330 -2.387 1.00 75.56 115 ILE A C 1
ATOM 918 O O . ILE A 1 115 ? -7.154 5.289 -1.815 1.00 75.56 115 ILE A O 1
ATOM 922 N N . PHE A 1 116 ? -5.613 6.428 -2.993 1.00 78.62 116 PHE A N 1
ATOM 923 C CA . PHE A 1 116 ? -6.319 7.705 -2.967 1.00 78.62 116 PHE A CA 1
ATOM 924 C C . PHE A 1 116 ? -7.685 7.632 -3.668 1.00 78.62 116 PHE A C 1
ATOM 926 O O . PHE A 1 116 ? -8.703 8.028 -3.099 1.00 78.62 116 PHE A O 1
ATOM 933 N N . ILE A 1 117 ? -7.736 7.047 -4.868 1.00 73.31 117 ILE A N 1
ATOM 934 C CA . ILE A 1 117 ? -8.974 6.864 -5.639 1.00 73.31 117 ILE A CA 1
ATOM 935 C C . ILE A 1 117 ? -9.928 5.902 -4.922 1.00 73.31 117 ILE A C 1
ATOM 937 O O . ILE A 1 117 ? -11.126 6.174 -4.859 1.00 73.31 117 ILE A O 1
ATOM 941 N N . SER A 1 118 ? -9.427 4.806 -4.342 1.00 69.81 118 SER A N 1
ATOM 942 C CA . SER A 1 118 ? -10.254 3.864 -3.574 1.00 69.81 118 SER A CA 1
ATOM 943 C C . SER A 1 118 ? -10.834 4.514 -2.314 1.00 69.81 118 SER A C 1
ATOM 945 O O . SER A 1 118 ? -11.994 4.269 -1.988 1.00 69.81 118 SER A O 1
ATOM 947 N N . LEU A 1 119 ? -10.093 5.401 -1.641 1.00 69.31 119 LEU A N 1
ATOM 948 C CA . LEU A 1 119 ? -10.605 6.214 -0.531 1.00 69.31 119 LEU A CA 1
ATOM 949 C C . LEU A 1 119 ? -11.754 7.131 -0.966 1.00 69.31 119 LEU A C 1
ATOM 951 O O . LEU A 1 119 ? -12.792 7.167 -0.303 1.00 69.31 119 LEU A O 1
ATOM 955 N N . PHE A 1 120 ? -11.602 7.825 -2.096 1.00 70.25 120 PHE A N 1
ATOM 956 C CA . PHE A 1 120 ? -12.656 8.673 -2.656 1.00 70.25 120 PHE A CA 1
ATOM 957 C C . PHE A 1 120 ? -13.877 7.865 -3.115 1.00 70.25 120 PHE A C 1
ATOM 959 O O . PHE A 1 120 ? -15.006 8.245 -2.806 1.00 70.25 120 PHE A O 1
ATOM 966 N N . CYS A 1 121 ? -13.673 6.727 -3.786 1.00 65.06 121 CYS A N 1
ATOM 967 C CA . CYS A 1 121 ? -14.753 5.816 -4.174 1.00 65.06 121 CYS A CA 1
ATOM 968 C C . CYS A 1 121 ? -15.473 5.238 -2.955 1.00 65.06 121 CYS A C 1
ATOM 970 O O . CYS A 1 121 ? -16.696 5.175 -2.961 1.00 65.06 121 CYS A O 1
ATOM 972 N N . ASN A 1 122 ? -14.746 4.869 -1.897 1.00 67.12 122 ASN A N 1
ATOM 973 C CA . ASN A 1 122 ? -15.351 4.450 -0.636 1.00 67.12 122 ASN A CA 1
ATOM 974 C C . ASN A 1 122 ? -16.203 5.572 -0.052 1.00 67.12 122 ASN A C 1
ATOM 976 O O . ASN A 1 122 ? -17.375 5.359 0.232 1.00 67.12 122 ASN A O 1
ATOM 980 N N . PHE A 1 123 ? -15.652 6.778 0.088 1.00 68.12 123 PHE A N 1
ATOM 981 C CA . PHE A 1 123 ? -16.381 7.909 0.654 1.00 68.12 123 PHE A CA 1
ATOM 982 C C . PHE A 1 123 ? -17.655 8.233 -0.136 1.00 68.12 123 PHE A C 1
ATOM 984 O O . PHE A 1 123 ? -18.728 8.357 0.454 1.00 68.12 123 PHE A O 1
ATOM 991 N N . PHE A 1 124 ? -17.562 8.328 -1.465 1.00 67.88 124 PHE A N 1
ATOM 992 C CA . PHE A 1 124 ? -18.715 8.617 -2.314 1.00 67.88 124 PHE A CA 1
ATOM 993 C C . PHE A 1 124 ? -19.691 7.443 -2.417 1.00 67.88 124 PHE A C 1
ATOM 995 O O . PHE A 1 124 ? -20.896 7.671 -2.405 1.00 67.88 124 PHE A O 1
ATOM 1002 N N . GLY A 1 125 ? -19.208 6.201 -2.431 1.00 60.62 125 GLY A N 1
ATOM 1003 C CA . GLY A 1 125 ? -20.040 5.001 -2.352 1.00 60.62 125 GLY A CA 1
ATOM 1004 C C . GLY A 1 125 ? -20.830 4.945 -1.043 1.00 60.62 125 GLY A C 1
ATOM 1005 O O . GLY A 1 125 ? -22.047 4.777 -1.066 1.00 60.62 125 GLY A O 1
ATOM 1006 N N . TYR A 1 126 ? -20.187 5.200 0.101 1.00 55.84 126 TYR A N 1
ATOM 1007 C CA . TYR A 1 126 ? -20.890 5.323 1.380 1.00 55.84 126 TYR A CA 1
ATOM 1008 C C . TYR A 1 126 ? -21.894 6.469 1.358 1.00 55.84 126 TYR A C 1
ATOM 1010 O O . TYR A 1 126 ? -23.050 6.275 1.725 1.00 55.84 126 TYR A O 1
ATOM 1018 N N . LYS A 1 127 ? -21.476 7.650 0.899 1.00 56.97 127 LYS A N 1
ATOM 1019 C CA . LYS A 1 127 ? -22.308 8.855 0.902 1.00 56.97 127 LYS A CA 1
ATOM 1020 C C . LYS A 1 127 ? -23.538 8.740 -0.002 1.00 56.97 127 LYS A C 1
ATOM 1022 O O . LYS A 1 127 ? -24.601 9.199 0.395 1.00 56.97 127 LYS A O 1
ATOM 1027 N N . PHE A 1 128 ? -23.406 8.157 -1.194 1.00 59.09 128 PHE A N 1
ATOM 1028 C CA . PHE A 1 128 ? -24.472 8.140 -2.204 1.00 59.09 128 PHE A CA 1
ATOM 1029 C C . PHE A 1 128 ? -25.225 6.814 -2.318 1.00 59.09 128 PHE A C 1
ATOM 1031 O O . PHE A 1 128 ? -26.347 6.811 -2.823 1.00 59.09 128 PHE A O 1
ATOM 1038 N N . TRP A 1 129 ? -24.638 5.699 -1.878 1.00 51.38 129 TRP A N 1
ATOM 1039 C CA . TRP A 1 129 ? -25.263 4.377 -1.972 1.00 51.38 129 TRP A CA 1
ATOM 1040 C C . TRP A 1 129 ? -25.739 3.866 -0.612 1.00 51.38 129 TRP A C 1
ATOM 1042 O O . TRP A 1 129 ? -26.862 3.384 -0.506 1.00 51.38 129 TRP A O 1
ATOM 1052 N N . VAL A 1 130 ? -24.910 3.979 0.431 1.00 45.25 130 VAL A N 1
ATOM 1053 C CA . VAL A 1 130 ? -25.213 3.401 1.757 1.00 45.25 130 VAL A CA 1
ATOM 1054 C C . VAL A 1 130 ? -26.020 4.362 2.630 1.00 45.25 130 VAL A C 1
ATOM 1056 O O . VAL A 1 130 ? -26.960 3.943 3.293 1.00 45.25 130 VAL A O 1
ATOM 1059 N N . PHE A 1 131 ? -25.699 5.655 2.599 1.00 47.34 131 PHE A N 1
ATOM 1060 C CA . PHE A 1 131 ? -26.425 6.702 3.324 1.00 47.34 131 PHE A CA 1
ATOM 1061 C C . PHE A 1 131 ? -27.469 7.409 2.452 1.00 47.34 131 PHE A C 1
ATOM 1063 O O . PHE A 1 131 ? -27.713 8.606 2.620 1.00 47.34 131 PHE A O 1
ATOM 1070 N N . LYS A 1 132 ? -28.126 6.674 1.545 1.00 43.09 132 LYS A N 1
ATOM 1071 C CA . LYS A 1 132 ? -29.430 7.127 1.056 1.00 43.09 132 LYS A CA 1
ATOM 1072 C C . LYS A 1 132 ? -30.386 7.160 2.248 1.00 43.09 132 LYS A C 1
ATOM 1074 O O . LYS A 1 132 ? -30.772 6.115 2.764 1.00 43.09 132 LYS A O 1
ATOM 1079 N N . LYS A 1 133 ? -30.723 8.366 2.698 1.00 43.41 133 LYS A N 1
ATOM 1080 C CA . LYS A 1 133 ? -32.112 8.613 3.078 1.00 43.41 133 LYS A CA 1
ATOM 1081 C C . LYS A 1 133 ? -32.971 8.485 1.828 1.00 43.41 133 LYS A C 1
ATOM 1083 O O . LYS A 1 133 ? -32.496 8.948 0.765 1.00 43.41 133 LYS A O 1
#

Secondary structure (DSSP, 8-state):
-HHHHHHHHHHHHHHHHHHHHHHHHHHHHH---SSHHHHHHHHHHHHHHHHHHHHHIIIIII-S---HHHHHHHHHHHHHHHHHHHHHHHHHHHSPPPTT--HHHHHHHHHHHHHHHHHHHHHHHIIIIIS--

Solvent-accessible surface area (backbone atoms only — not comparable to full-atom values): 7123 Å² total; per-residue (Å²): 108,70,74,54,52,52,48,50,52,51,46,53,51,50,28,54,51,40,22,52,49,40,29,53,50,49,34,65,76,66,69,48,79,56,51,74,63,38,35,52,46,44,51,51,16,43,50,55,18,49,55,52,39,49,53,47,42,55,68,69,64,58,75,59,91,73,59,72,71,49,53,59,52,49,52,52,52,50,53,47,45,54,51,24,44,53,41,29,37,48,42,48,58,75,47,77,75,64,93,82,53,54,68,70,58,44,47,50,51,36,41,52,50,18,50,53,51,35,52,52,50,48,54,50,43,42,56,66,65,69,56,58,124

pLDDT: mean 71.17, std 10.62, range [43.09, 89.38]

Foldseek 3Di:
DVLLVVLLVVLVVQLLVQLVVQLLVQCVVPVDLEDPVSLVSSVVSNVVSLVVSVVCCCVPRPVDDDCPVVVVVSVLSVVLSVQLSVQLRCCSYVPDDPPPDDSSVSSVVSSVVSNVVSVVCSVVCCVPPVPDD